Protein AF-A0A7S0Q8E8-F1 (afdb_monomer)

Structure (mmCIF, N/CA/C/O backbone):
data_AF-A0A7S0Q8E8-F1
#
_entry.id   AF-A0A7S0Q8E8-F1
#
loop_
_atom_site.group_PDB
_atom_site.id
_atom_site.type_symbol
_atom_si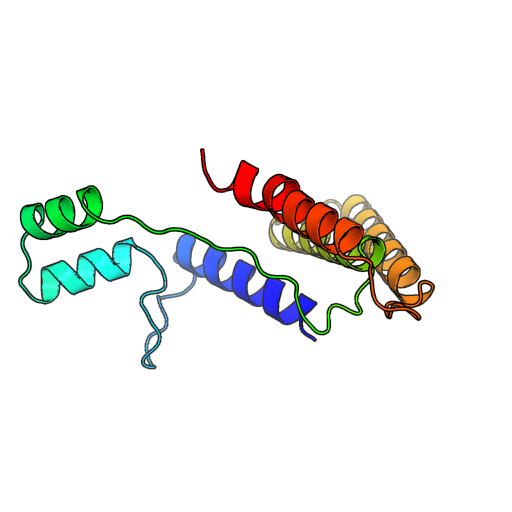te.label_atom_id
_atom_site.label_alt_id
_atom_site.label_comp_id
_atom_site.label_asym_id
_atom_site.label_entity_id
_atom_site.label_seq_id
_atom_site.pdbx_PDB_ins_code
_atom_site.Cartn_x
_atom_site.Cartn_y
_atom_site.Cartn_z
_atom_site.occupancy
_atom_site.B_iso_or_equiv
_atom_site.auth_seq_id
_atom_site.auth_comp_id
_atom_site.auth_asym_id
_atom_site.auth_atom_id
_atom_site.pdbx_PDB_model_num
ATOM 1 N N . ALA A 1 1 ? -5.735 0.662 -16.816 1.00 62.41 1 ALA A N 1
ATOM 2 C CA . ALA A 1 1 ? -6.969 0.635 -16.004 1.00 62.41 1 ALA A CA 1
ATOM 3 C C . ALA A 1 1 ? -6.652 0.505 -14.510 1.00 62.41 1 ALA A C 1
ATOM 5 O O . ALA A 1 1 ? -6.788 1.498 -13.810 1.00 62.41 1 ALA A O 1
ATOM 6 N N . ASN A 1 2 ? -6.113 -0.626 -14.038 1.00 78.94 2 ASN A N 1
ATOM 7 C CA . ASN A 1 2 ? -5.939 -0.909 -12.597 1.00 78.94 2 ASN A CA 1
ATOM 8 C C . ASN A 1 2 ? -5.115 0.134 -11.814 1.00 78.94 2 ASN A C 1
ATOM 10 O O . ASN A 1 2 ? -5.457 0.470 -10.686 1.00 78.94 2 ASN A O 1
ATOM 14 N N . LEU A 1 3 ? -4.048 0.681 -12.411 1.00 80.56 3 LEU A N 1
ATOM 15 C CA . LEU A 1 3 ? -3.215 1.712 -11.773 1.00 80.56 3 LEU A CA 1
ATOM 16 C C . LEU A 1 3 ? -4.007 2.987 -11.441 1.00 80.56 3 LEU A C 1
ATOM 18 O O . LEU A 1 3 ? -3.871 3.548 -10.358 1.00 80.56 3 LEU A O 1
ATOM 22 N N . VAL A 1 4 ? -4.854 3.420 -12.378 1.00 82.56 4 VAL A N 1
ATOM 23 C CA . VAL A 1 4 ? -5.683 4.622 -12.231 1.00 82.56 4 VAL A CA 1
ATOM 24 C C . VAL A 1 4 ? -6.751 4.392 -11.173 1.00 82.56 4 VAL A C 1
ATOM 26 O O . VAL A 1 4 ? -6.950 5.245 -10.318 1.00 82.56 4 VAL A O 1
ATOM 29 N N . GLU A 1 5 ? -7.396 3.226 -11.183 1.00 83.88 5 GLU A N 1
ATOM 30 C CA . GLU A 1 5 ? -8.391 2.866 -10.173 1.00 83.88 5 GLU A CA 1
ATOM 31 C C . GLU A 1 5 ? -7.788 2.837 -8.763 1.00 83.88 5 GLU A C 1
ATOM 33 O O . GLU A 1 5 ? -8.361 3.414 -7.837 1.00 83.88 5 GLU A O 1
ATOM 38 N N . ARG A 1 6 ? -6.601 2.231 -8.599 1.00 81.38 6 ARG A N 1
ATOM 39 C CA . ARG A 1 6 ? -5.881 2.212 -7.318 1.00 81.38 6 ARG A CA 1
ATOM 40 C C . ARG A 1 6 ? -5.614 3.628 -6.811 1.00 81.38 6 ARG A C 1
ATOM 42 O O . ARG A 1 6 ? -5.975 3.939 -5.678 1.00 81.38 6 ARG A O 1
ATOM 49 N N . ASN A 1 7 ? -5.048 4.493 -7.651 1.00 83.38 7 ASN A N 1
ATOM 50 C CA . ASN A 1 7 ? -4.760 5.877 -7.266 1.00 83.38 7 ASN A CA 1
ATOM 51 C C . ASN A 1 7 ? -6.041 6.668 -6.994 1.00 83.38 7 ASN A C 1
ATOM 53 O O . ASN A 1 7 ? -6.107 7.432 -6.035 1.00 83.38 7 ASN A O 1
ATOM 57 N N . HIS A 1 8 ? -7.100 6.428 -7.767 1.00 82.38 8 HIS A N 1
ATOM 58 C CA . HIS A 1 8 ? -8.397 7.044 -7.525 1.00 82.38 8 HIS A CA 1
ATOM 59 C C . HIS A 1 8 ? -9.000 6.610 -6.179 1.00 82.38 8 HIS A C 1
ATOM 61 O O . HIS A 1 8 ? -9.569 7.441 -5.473 1.00 82.38 8 HIS A O 1
ATOM 67 N N . ARG A 1 9 ? -8.843 5.342 -5.765 1.00 81.38 9 ARG A N 1
ATOM 68 C CA . ARG A 1 9 ? -9.254 4.883 -4.424 1.00 81.38 9 ARG A CA 1
ATOM 69 C C . ARG A 1 9 ? -8.492 5.610 -3.317 1.00 81.38 9 ARG A C 1
ATOM 71 O O . ARG A 1 9 ? -9.131 6.068 -2.373 1.00 81.38 9 ARG A O 1
ATOM 78 N N . VAL A 1 10 ? -7.173 5.762 -3.449 1.00 81.00 10 VAL A N 1
ATOM 79 C CA . VAL A 1 10 ? -6.348 6.512 -2.481 1.00 81.00 10 VAL A CA 1
ATOM 80 C C . VAL A 1 10 ? -6.785 7.976 -2.415 1.00 81.00 10 VAL A C 1
ATOM 82 O O . VAL A 1 10 ? -6.992 8.514 -1.328 1.00 81.00 10 VAL A O 1
ATOM 85 N N . ARG A 1 11 ? -7.010 8.609 -3.569 1.00 80.88 11 ARG A N 1
ATOM 86 C CA . ARG A 1 11 ? -7.511 9.983 -3.647 1.00 80.88 11 ARG A CA 1
ATOM 87 C C . ARG A 1 11 ? -8.865 10.143 -2.952 1.00 80.88 11 ARG A C 1
ATOM 89 O O . ARG A 1 11 ? -9.000 11.031 -2.117 1.00 80.88 11 ARG A O 1
ATOM 96 N N . ARG A 1 12 ? -9.838 9.261 -3.221 1.00 80.75 12 ARG A N 1
ATOM 97 C CA . ARG A 1 12 ? -11.151 9.291 -2.546 1.00 80.75 12 ARG A CA 1
ATOM 98 C C . ARG A 1 12 ? -11.031 9.135 -1.033 1.00 80.75 12 ARG A C 1
ATOM 100 O O . ARG A 1 12 ? -11.740 9.810 -0.295 1.00 80.75 12 ARG A O 1
ATOM 107 N N . TRP A 1 13 ? -10.131 8.268 -0.571 1.00 78.56 13 TRP A N 1
ATOM 108 C CA . TRP A 1 13 ? -9.866 8.102 0.857 1.00 78.56 13 TRP A CA 1
ATOM 109 C C . TRP A 1 13 ? -9.301 9.385 1.494 1.00 78.56 13 TRP A C 1
ATOM 111 O O . TRP A 1 13 ? -9.718 9.760 2.589 1.00 78.56 13 TRP A O 1
ATOM 121 N N . ARG A 1 14 ? -8.418 10.115 0.795 1.00 77.69 14 ARG A N 1
ATOM 122 C CA . ARG A 1 14 ? -7.902 11.421 1.254 1.00 77.69 14 ARG A CA 1
ATOM 123 C C . ARG A 1 14 ? -8.973 12.514 1.256 1.00 77.69 14 ARG A C 1
ATOM 125 O O . ARG A 1 14 ? -9.047 13.278 2.212 1.00 77.69 14 ARG A O 1
ATOM 132 N N . GLU A 1 15 ? -9.807 12.583 0.219 1.00 78.75 15 GLU A N 1
ATOM 133 C CA . GLU A 1 15 ? -10.956 13.504 0.152 1.00 78.75 15 GLU A CA 1
ATOM 134 C C . GLU A 1 15 ? -11.920 13.267 1.327 1.00 78.75 15 GLU A C 1
ATOM 136 O O . GLU A 1 15 ? -12.347 14.221 1.975 1.00 78.75 15 GLU A O 1
ATOM 141 N N . TYR A 1 16 ? -12.187 11.998 1.667 1.00 75.81 16 TYR A N 1
ATOM 142 C CA . TYR A 1 16 ? -12.964 11.634 2.855 1.00 75.81 16 TYR A CA 1
ATOM 143 C C . TYR A 1 16 ? -12.300 12.115 4.153 1.00 75.81 16 TYR A C 1
ATOM 145 O O . TYR A 1 16 ? -12.930 12.804 4.951 1.00 75.81 16 TYR A O 1
ATOM 153 N N . LYS A 1 17 ? -11.006 11.821 4.346 1.00 74.88 17 LYS A N 1
ATOM 154 C CA . LYS A 1 17 ? -10.237 12.262 5.525 1.00 74.88 17 LYS A CA 1
ATOM 155 C C . LYS A 1 17 ? -10.187 13.787 5.687 1.00 74.88 17 LYS A C 1
ATOM 157 O O . LYS A 1 17 ? -10.093 14.257 6.814 1.00 74.88 17 LYS A O 1
ATOM 162 N N . ARG A 1 18 ? -10.251 14.550 4.590 1.00 76.81 18 ARG A N 1
ATOM 163 C CA . ARG A 1 18 ? -10.308 16.024 4.599 1.00 76.81 18 ARG A CA 1
ATOM 164 C C . ARG A 1 18 ? -11.716 16.588 4.823 1.00 76.81 18 ARG A C 1
ATOM 166 O O . ARG A 1 18 ? -11.862 17.801 4.912 1.00 76.81 18 ARG A O 1
ATOM 173 N N . GLY A 1 19 ? -12.747 15.743 4.892 1.00 73.38 19 GLY A N 1
ATOM 174 C CA . GLY A 1 19 ? -14.142 16.180 4.999 1.00 73.38 19 GLY A CA 1
ATOM 175 C C . GLY A 1 19 ? -14.698 16.811 3.716 1.00 73.38 19 GLY A C 1
ATOM 176 O O . GLY A 1 19 ? -15.822 17.301 3.712 1.00 73.38 19 GLY A O 1
ATOM 177 N N . GLU A 1 20 ? -13.944 16.773 2.613 1.00 71.50 20 GLU A N 1
ATOM 178 C CA . GLU A 1 20 ? -14.344 17.304 1.300 1.00 71.50 20 GLU A CA 1
ATOM 179 C C . GLU A 1 20 ? -15.403 16.422 0.625 1.00 71.50 20 GLU A C 1
ATOM 181 O O . GLU A 1 20 ? -16.059 16.830 -0.335 1.00 71.50 20 GLU A O 1
ATOM 186 N N . ARG A 1 21 ? -15.577 15.194 1.125 1.00 64.56 21 ARG A N 1
ATOM 187 C CA . ARG A 1 21 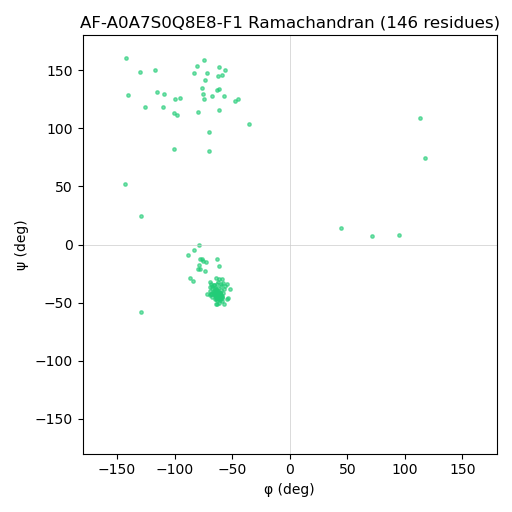? -16.574 14.246 0.648 1.00 64.56 21 ARG A CA 1
ATOM 188 C C . ARG A 1 21 ? -17.194 13.498 1.831 1.00 64.56 21 ARG A C 1
ATOM 190 O O . ARG A 1 21 ? -16.442 12.929 2.621 1.00 64.56 21 ARG A O 1
ATOM 197 N N . PRO A 1 22 ? -18.532 13.437 1.954 1.00 59.38 22 PRO A N 1
ATOM 198 C CA . PRO A 1 22 ? -19.164 12.609 2.975 1.00 59.38 22 PRO A CA 1
ATOM 199 C C . PRO A 1 22 ? -18.834 11.125 2.746 1.00 59.38 22 PRO A C 1
ATOM 201 O O . PRO A 1 22 ? -18.731 10.684 1.593 1.00 59.38 22 PRO A O 1
ATOM 204 N N . ALA A 1 23 ? -18.685 10.352 3.837 1.00 57.69 23 ALA A N 1
ATOM 205 C CA . ALA A 1 23 ? -18.705 8.885 3.780 1.00 57.69 23 ALA A CA 1
ATOM 206 C C . ALA A 1 23 ? -19.923 8.507 2.948 1.00 57.69 23 ALA A C 1
ATOM 208 O O . ALA A 1 23 ? -21.007 8.999 3.250 1.00 57.69 23 ALA A O 1
ATOM 209 N N . ALA A 1 24 ? -19.723 7.749 1.867 1.00 55.31 24 ALA A N 1
ATOM 210 C CA . ALA A 1 24 ? -20.722 7.531 0.825 1.00 55.31 24 ALA A CA 1
ATOM 211 C C . ALA A 1 24 ? -22.151 7.454 1.394 1.00 55.31 24 ALA A C 1
ATOM 213 O O . ALA A 1 24 ? -22.546 6.454 1.991 1.00 55.31 24 ALA A O 1
ATOM 214 N N . ALA A 1 25 ? -22.912 8.537 1.218 1.00 44.16 25 ALA A N 1
ATOM 215 C CA . ALA A 1 25 ? -24.335 8.551 1.483 1.00 44.16 25 ALA A CA 1
ATOM 216 C C . ALA A 1 25 ? -24.981 7.689 0.393 1.00 44.16 25 ALA A C 1
ATOM 218 O O . ALA A 1 25 ? -25.171 8.139 -0.733 1.00 44.16 25 ALA A O 1
ATOM 219 N N . GLY A 1 26 ? -25.235 6.423 0.717 1.00 41.75 26 GLY A N 1
ATOM 220 C CA . GLY A 1 26 ? -25.944 5.485 -0.148 1.00 41.75 26 GLY A CA 1
ATOM 221 C C . GLY A 1 26 ? -25.075 4.343 -0.669 1.00 41.75 26 GLY A C 1
ATOM 222 O O . GLY A 1 26 ? -24.257 4.520 -1.568 1.00 41.75 26 GLY A O 1
ATOM 223 N N . GLY A 1 27 ? -25.336 3.146 -0.139 1.00 36.41 27 GLY A N 1
ATOM 224 C CA . GLY A 1 27 ? -24.964 1.879 -0.767 1.00 36.41 27 GLY A CA 1
ATOM 225 C C . GLY A 1 27 ? -23.983 1.032 0.034 1.00 36.41 27 GLY A C 1
ATOM 226 O O . GLY A 1 27 ? -22.825 0.960 -0.350 1.00 36.41 27 GLY A O 1
ATOM 227 N N . GLY A 1 28 ? -24.462 0.391 1.111 1.00 37.66 28 GLY A N 1
ATOM 228 C CA . GLY A 1 28 ? -24.089 -0.959 1.589 1.00 37.66 28 GLY A CA 1
ATOM 229 C C . GLY A 1 28 ? -22.619 -1.404 1.645 1.00 37.66 28 GLY A C 1
ATOM 230 O O . GLY A 1 28 ? -22.367 -2.601 1.749 1.00 37.66 28 GLY A O 1
ATOM 231 N N . GLY A 1 29 ? -21.650 -0.501 1.532 1.00 46.19 29 GLY A N 1
ATOM 232 C CA . GLY A 1 29 ? -20.231 -0.820 1.592 1.00 46.19 29 GLY A CA 1
ATOM 233 C C . GLY A 1 29 ? -19.749 -0.904 3.042 1.00 46.19 29 GLY A C 1
ATOM 234 O O . GLY A 1 29 ? -20.268 -0.171 3.884 1.00 46.19 29 GLY A O 1
ATOM 235 N N . PRO A 1 30 ? -18.759 -1.762 3.348 1.00 51.94 30 PRO A N 1
ATOM 236 C CA . PRO A 1 30 ? -18.178 -1.840 4.686 1.00 51.94 30 PRO A CA 1
ATOM 237 C C . PRO A 1 30 ? -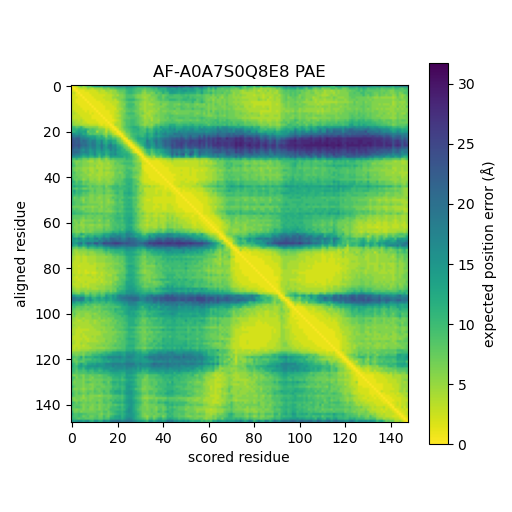17.653 -0.472 5.139 1.00 51.94 30 PRO A C 1
ATOM 239 O O . PRO A 1 30 ? -17.233 0.342 4.307 1.00 51.94 30 PRO A O 1
ATOM 242 N N . SER A 1 31 ? -17.676 -0.233 6.457 1.00 58.69 31 SER A N 1
ATOM 243 C CA . SER A 1 31 ? -17.172 0.996 7.078 1.00 58.69 31 SER A CA 1
ATOM 244 C C . SER A 1 31 ? -15.818 1.376 6.472 1.00 58.69 31 SER A C 1
ATOM 246 O O . SER A 1 31 ? -14.895 0.557 6.454 1.00 58.69 31 SER A O 1
ATOM 248 N N . GLN A 1 32 ? -15.681 2.600 5.959 1.00 67.00 32 GLN A N 1
ATOM 249 C CA . GLN A 1 32 ? -14.452 2.996 5.258 1.00 67.00 32 GLN A CA 1
ATOM 250 C C . GLN A 1 32 ? -13.286 3.257 6.218 1.00 67.00 32 GLN A C 1
ATOM 252 O O . GLN A 1 32 ? -12.135 3.335 5.785 1.00 67.00 32 GLN A O 1
ATOM 257 N N . THR A 1 33 ? -13.571 3.380 7.517 1.00 74.69 33 THR A N 1
ATOM 258 C CA . THR A 1 33 ? -12.574 3.582 8.566 1.00 74.69 33 THR A CA 1
ATOM 259 C C . THR A 1 33 ? -12.919 2.821 9.841 1.00 74.69 33 THR A C 1
ATOM 261 O O . THR A 1 33 ? -14.072 2.470 10.083 1.00 74.69 33 THR A O 1
ATOM 264 N N . LEU A 1 34 ? -11.905 2.613 10.686 1.00 83.31 34 LEU A N 1
ATOM 265 C CA . LEU A 1 34 ? -12.082 2.062 12.032 1.00 83.31 34 LEU A CA 1
ATOM 266 C C . LEU A 1 34 ? -13.005 2.928 12.899 1.00 83.31 34 LEU A C 1
ATOM 268 O O . LEU A 1 34 ? -13.763 2.399 13.699 1.00 83.31 34 LEU A O 1
ATOM 272 N N . GLU A 1 35 ? -12.978 4.248 12.714 1.00 83.88 35 GLU A N 1
ATOM 273 C CA . GLU A 1 35 ? -13.842 5.168 13.454 1.00 83.88 35 GLU A CA 1
ATOM 274 C C . GLU A 1 35 ? -15.321 4.954 13.118 1.00 83.88 35 GLU A C 1
ATOM 276 O O . GLU A 1 35 ? -16.157 4.890 14.018 1.00 83.88 35 GLU A O 1
ATOM 281 N N . ASP A 1 36 ? -15.638 4.773 11.834 1.00 82.62 36 ASP A N 1
ATOM 282 C CA . ASP A 1 36 ? -17.000 4.460 11.398 1.00 82.62 36 ASP A CA 1
ATOM 283 C C . ASP A 1 36 ? -17.459 3.103 11.953 1.00 82.62 36 ASP A C 1
ATOM 285 O O . ASP A 1 36 ? -18.592 2.986 12.417 1.00 82.62 36 ASP A O 1
ATOM 289 N N . CYS A 1 37 ? -16.561 2.110 11.994 1.00 85.94 37 CYS A N 1
ATOM 290 C CA . CYS A 1 37 ? -16.817 0.812 12.624 1.00 85.94 37 CYS A CA 1
ATOM 291 C C . CYS A 1 37 ? -17.128 0.957 14.123 1.00 85.94 37 CYS A C 1
ATOM 293 O O . CYS A 1 37 ? -18.128 0.429 14.605 1.00 85.94 37 CYS A O 1
ATOM 295 N N . PHE A 1 38 ? -16.325 1.721 14.870 1.00 89.19 38 PHE A N 1
ATOM 296 C CA . PHE A 1 38 ? -16.573 1.955 16.295 1.00 89.19 38 PHE A CA 1
ATOM 297 C C . PHE A 1 38 ? -17.881 2.708 16.533 1.00 89.19 38 PHE A C 1
ATOM 299 O O . PHE A 1 38 ? -18.640 2.338 17.427 1.00 89.19 38 PHE A O 1
ATOM 306 N N . ARG A 1 39 ? -18.188 3.718 15.711 1.00 87.81 39 ARG A N 1
ATOM 307 C CA . ARG A 1 39 ? -19.455 4.457 15.786 1.00 87.81 39 ARG A CA 1
ATOM 308 C C . ARG A 1 39 ? -20.649 3.532 15.555 1.00 87.81 39 ARG A C 1
ATOM 310 O O . ARG A 1 39 ? -21.631 3.615 16.287 1.00 87.81 39 ARG A O 1
ATOM 317 N N . GLU A 1 40 ? -20.552 2.634 14.579 1.00 87.81 40 GLU A N 1
ATOM 318 C CA . GLU A 1 40 ? -21.586 1.642 14.293 1.00 87.81 40 GLU A CA 1
ATOM 319 C C . GLU A 1 40 ? -21.752 0.626 15.434 1.00 87.81 40 GLU A C 1
ATOM 321 O O . GLU A 1 40 ? -22.878 0.323 15.825 1.00 87.81 40 GLU A O 1
ATOM 326 N N . LEU A 1 41 ? -20.656 0.134 16.016 1.00 89.75 41 LEU A N 1
ATOM 327 C CA . LEU A 1 41 ? -20.699 -0.786 17.156 1.00 89.75 41 LEU A CA 1
ATOM 328 C C . LEU A 1 41 ? -21.341 -0.139 18.391 1.00 89.75 41 LEU A C 1
ATOM 330 O O . LEU A 1 41 ? -22.204 -0.748 19.023 1.00 89.75 41 LEU A O 1
ATOM 334 N N . LEU A 1 42 ? -20.994 1.112 18.698 1.00 90.94 42 LEU A N 1
ATOM 335 C CA . LEU A 1 42 ? -21.624 1.859 19.790 1.00 90.94 42 LEU A CA 1
ATOM 336 C C . LEU A 1 42 ? -23.117 2.104 19.517 1.00 90.94 42 LEU A C 1
ATOM 338 O O . LEU A 1 42 ? -23.943 1.918 20.407 1.00 90.94 42 LEU A O 1
ATOM 342 N N . ALA A 1 43 ? -23.485 2.452 18.278 1.00 90.94 43 ALA A N 1
ATOM 343 C CA . ALA A 1 43 ? -24.884 2.646 17.882 1.00 90.94 43 ALA A CA 1
ATOM 344 C C . ALA A 1 43 ? -25.718 1.355 17.972 1.00 90.94 43 ALA A C 1
ATOM 346 O O . ALA A 1 43 ? -26.918 1.410 18.230 1.00 90.94 43 ALA A O 1
ATOM 347 N N . ARG A 1 44 ? -25.086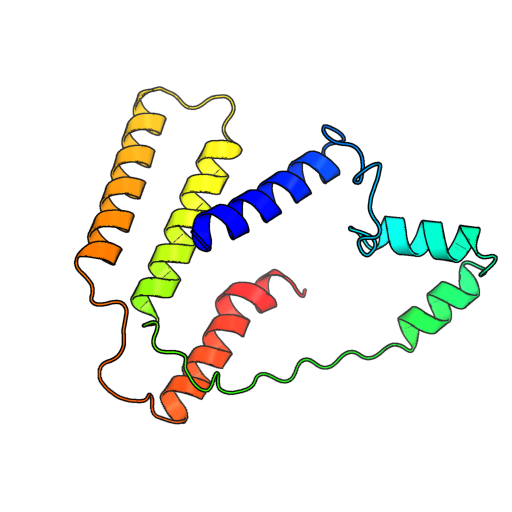 0.188 17.799 1.00 91.94 44 ARG A N 1
ATOM 348 C CA . ARG A 1 44 ? -25.703 -1.135 17.987 1.00 91.94 44 ARG A CA 1
ATOM 349 C C . ARG A 1 44 ? -25.817 -1.557 19.461 1.00 91.94 44 ARG A C 1
ATOM 351 O O . ARG A 1 44 ? -26.345 -2.632 19.728 1.00 91.94 44 ARG A O 1
ATOM 358 N N . GLY A 1 45 ? -25.360 -0.730 20.406 1.00 92.31 45 GLY A N 1
ATOM 359 C CA . GLY A 1 45 ? -25.522 -0.946 21.847 1.00 92.31 45 GLY A CA 1
ATOM 360 C C . GLY A 1 45 ? -24.350 -1.641 22.547 1.00 92.31 45 GLY A C 1
ATOM 361 O O . GLY A 1 45 ? -24.475 -1.979 23.722 1.00 92.31 45 GLY A O 1
ATOM 362 N N . PHE A 1 46 ? -23.215 -1.850 21.871 1.00 93.50 46 PHE A N 1
ATOM 363 C CA . PHE A 1 46 ? -22.003 -2.347 22.530 1.00 93.50 46 PHE A CA 1
ATOM 364 C C . PHE A 1 46 ? -21.365 -1.251 23.388 1.00 93.50 46 PHE A C 1
ATOM 366 O O . PHE A 1 46 ? -21.310 -0.089 22.982 1.00 93.50 46 PHE A O 1
ATOM 373 N N . THR A 1 47 ? -20.840 -1.608 24.560 1.00 93.88 47 THR A N 1
ATOM 374 C CA . THR A 1 47 ? -20.097 -0.652 25.393 1.00 93.88 47 THR A CA 1
ATOM 375 C C . THR A 1 47 ? -18.662 -0.490 24.891 1.00 93.88 47 THR A C 1
ATOM 377 O O . THR A 1 47 ? -18.073 -1.403 24.304 1.00 93.88 47 THR A O 1
ATOM 380 N N . ALA A 1 48 ? -18.051 0.666 25.163 1.00 92.38 48 ALA A N 1
ATOM 381 C CA . ALA A 1 48 ? -16.656 0.921 24.795 1.00 92.38 48 ALA A CA 1
ATOM 382 C C . ALA A 1 48 ? -15.685 -0.110 25.407 1.00 92.38 48 ALA A C 1
ATOM 384 O O . ALA A 1 48 ? -14.689 -0.484 24.790 1.00 92.38 48 ALA A O 1
ATOM 385 N N . GLU A 1 49 ? -15.993 -0.613 26.602 1.00 93.75 49 GLU A N 1
ATOM 386 C CA . GLU A 1 49 ? -15.196 -1.623 27.303 1.00 93.75 49 GLU A CA 1
ATOM 387 C C . GLU A 1 49 ? -15.251 -2.986 26.610 1.00 93.75 49 GLU A C 1
ATOM 389 O O . GLU A 1 49 ? -14.219 -3.648 26.486 1.00 93.75 49 GLU A O 1
ATOM 394 N N . GLN A 1 50 ? -16.427 -3.381 26.107 1.00 92.31 50 GLN A N 1
ATOM 395 C CA . GLN A 1 50 ? -16.601 -4.611 25.331 1.00 92.31 50 GLN A CA 1
ATOM 396 C C . GLN A 1 50 ? -15.809 -4.550 24.025 1.00 92.31 50 GLN A C 1
ATOM 398 O O . GLN A 1 50 ? -15.067 -5.482 23.715 1.00 92.31 50 GLN A O 1
ATOM 403 N N . VAL A 1 51 ? -15.906 -3.430 23.299 1.00 92.94 51 VAL A N 1
ATOM 404 C CA . VAL A 1 51 ? -15.144 -3.213 22.060 1.00 92.94 51 VAL A CA 1
ATOM 405 C C . VAL A 1 51 ? -13.641 -3.254 22.342 1.00 92.94 51 VAL A C 1
ATOM 407 O O . VAL A 1 51 ? -12.905 -3.953 21.651 1.00 92.94 51 VAL A O 1
ATOM 410 N N . ARG A 1 52 ? -13.175 -2.579 23.401 1.00 93.44 52 ARG A N 1
ATOM 411 C CA . ARG A 1 52 ? -11.760 -2.599 23.799 1.00 93.44 52 ARG A CA 1
ATOM 412 C C . ARG A 1 52 ? -11.276 -4.010 24.132 1.00 93.44 52 ARG A C 1
ATOM 414 O O . ARG A 1 52 ? -10.206 -4.399 23.680 1.00 93.44 52 ARG A O 1
ATOM 421 N N . SER A 1 53 ? -12.043 -4.766 24.915 1.00 94.44 53 SER A N 1
ATOM 422 C CA . SER A 1 53 ? -11.688 -6.139 25.299 1.00 94.44 53 SER A CA 1
ATOM 423 C C . SER A 1 53 ? -11.553 -7.058 24.078 1.00 94.44 53 SER A C 1
ATOM 425 O O . SER A 1 53 ? -10.593 -7.826 23.966 1.00 94.44 53 SER A O 1
ATOM 427 N N . ALA A 1 54 ? -12.467 -6.923 23.112 1.00 92.56 54 ALA A N 1
ATOM 428 C CA . ALA A 1 54 ? -12.408 -7.660 21.854 1.00 92.56 54 ALA A CA 1
ATOM 429 C C . ALA A 1 54 ? -11.169 -7.287 21.024 1.00 92.56 54 ALA A C 1
ATOM 431 O O . ALA A 1 54 ? -10.476 -8.172 20.538 1.00 92.56 54 ALA A O 1
ATOM 432 N N . LEU A 1 55 ? -10.838 -5.995 20.917 1.00 92.06 55 LEU A N 1
ATOM 433 C CA . LEU A 1 55 ? -9.651 -5.539 20.182 1.00 92.06 55 LEU A CA 1
ATOM 434 C C . LEU A 1 55 ? -8.344 -6.040 20.804 1.00 92.06 55 LEU A C 1
ATOM 436 O O . LEU A 1 55 ? -7.430 -6.414 20.081 1.00 92.06 55 LEU A O 1
ATOM 440 N N . VAL A 1 56 ? -8.254 -6.065 22.137 1.00 94.44 56 VAL A N 1
ATOM 441 C CA . VAL A 1 56 ? -7.050 -6.531 22.849 1.00 94.44 56 VAL A CA 1
ATOM 442 C C . VAL A 1 56 ? -6.844 -8.039 22.694 1.00 94.44 56 VAL A C 1
ATOM 444 O O . VAL A 1 56 ? -5.709 -8.502 22.667 1.00 94.44 56 VAL A O 1
ATOM 447 N N . SER A 1 57 ? -7.926 -8.811 22.593 1.00 94.38 57 SER A N 1
ATOM 448 C CA . SER A 1 57 ? -7.863 -10.267 22.401 1.00 94.38 57 SER A CA 1
ATOM 449 C C . SER A 1 57 ? -7.793 -10.691 20.930 1.00 94.38 57 SER A C 1
ATOM 451 O O . SER A 1 57 ? -7.560 -11.865 20.639 1.00 94.38 57 SER A O 1
ATOM 453 N N . GLN A 1 58 ? -7.980 -9.759 19.993 1.00 93.25 58 GLN A N 1
ATOM 454 C CA . GLN A 1 58 ? -7.942 -10.040 18.567 1.00 93.25 58 GLN A CA 1
ATOM 455 C C . GLN A 1 58 ? -6.502 -10.255 18.095 1.00 93.25 58 GLN A C 1
ATOM 457 O O . GLN A 1 58 ? -5.653 -9.377 18.213 1.00 93.25 58 GLN A O 1
ATOM 462 N N . ASN A 1 59 ? -6.257 -11.400 17.459 1.00 93.06 59 ASN A N 1
ATOM 463 C CA . ASN A 1 59 ? -5.025 -11.665 16.727 1.00 93.06 59 ASN A CA 1
ATOM 464 C C . ASN A 1 59 ? -5.342 -11.839 15.238 1.00 93.06 59 ASN A C 1
ATOM 466 O O . ASN A 1 59 ? -6.259 -12.579 14.883 1.00 93.06 59 ASN A O 1
ATOM 470 N N . THR A 1 60 ? -4.602 -11.152 14.368 1.00 89.12 60 THR A N 1
ATOM 471 C CA . THR A 1 60 ? -4.749 -11.268 12.909 1.00 89.12 60 THR A CA 1
ATOM 472 C C . THR A 1 60 ? -3.398 -11.605 12.307 1.00 89.12 60 THR A C 1
ATOM 474 O O . THR A 1 60 ? -2.463 -10.818 12.407 1.00 89.12 60 THR A O 1
ATOM 477 N N . GLU A 1 61 ? -3.305 -12.764 11.662 1.00 90.44 61 GLU A N 1
ATOM 478 C CA . GLU A 1 61 ? -2.083 -13.232 11.015 1.00 90.44 61 GLU A CA 1
ATOM 479 C C . GLU A 1 61 ? -2.245 -13.183 9.492 1.00 90.44 61 GLU A C 1
ATOM 481 O O . GLU A 1 61 ? -3.236 -13.662 8.938 1.00 90.44 61 GLU A O 1
ATOM 486 N N . LEU A 1 62 ? -1.278 -12.568 8.808 1.00 86.75 62 LEU A N 1
ATOM 487 C CA . LEU A 1 62 ? -1.263 -12.455 7.351 1.00 86.75 62 LEU A CA 1
ATOM 488 C C . LEU A 1 62 ? -0.319 -13.504 6.767 1.00 86.75 62 LEU A C 1
ATOM 490 O O . LEU A 1 62 ? 0.896 -13.412 6.926 1.00 86.75 62 LEU A O 1
ATOM 494 N N . ILE A 1 63 ? -0.877 -14.474 6.042 1.00 86.38 63 ILE A N 1
ATOM 495 C CA . ILE A 1 63 ? -0.096 -15.518 5.374 1.00 86.38 63 ILE A CA 1
ATOM 496 C C . ILE A 1 63 ? 0.094 -15.135 3.908 1.00 86.38 63 ILE A C 1
ATOM 498 O O . ILE A 1 63 ? -0.849 -15.131 3.112 1.00 86.38 63 ILE A O 1
ATOM 502 N N . PHE A 1 64 ? 1.335 -14.823 3.545 1.00 82.19 64 PHE A N 1
ATOM 503 C CA . PHE A 1 64 ? 1.706 -14.570 2.159 1.00 82.19 64 PHE A CA 1
ATOM 504 C C . PHE A 1 64 ? 1.782 -15.883 1.389 1.00 82.19 64 PHE A C 1
ATOM 506 O O . PHE A 1 64 ? 2.447 -16.830 1.802 1.00 82.19 64 PHE A O 1
ATOM 513 N N . THR A 1 65 ? 1.109 -15.926 0.244 1.00 82.75 65 THR A N 1
ATOM 514 C CA . THR A 1 65 ? 1.123 -17.083 -0.649 1.00 82.75 65 THR A CA 1
ATOM 515 C C . THR A 1 65 ? 1.746 -16.704 -1.980 1.00 82.75 65 THR A C 1
ATOM 517 O O . THR A 1 65 ? 1.670 -15.555 -2.426 1.00 82.75 65 THR A O 1
ATOM 520 N N . ALA A 1 66 ? 2.375 -17.684 -2.622 1.00 76.12 66 ALA A N 1
ATOM 521 C CA . ALA A 1 66 ? 2.799 -17.547 -4.002 1.00 76.12 66 ALA A CA 1
ATOM 522 C C . ALA A 1 66 ? 1.586 -17.206 -4.870 1.00 76.12 66 ALA A C 1
ATOM 524 O O . ALA A 1 66 ? 0.566 -17.899 -4.838 1.00 76.12 66 ALA A O 1
ATOM 525 N N . HIS A 1 67 ? 1.687 -16.141 -5.659 1.00 70.69 67 HIS A N 1
ATOM 526 C CA . HIS A 1 67 ? 0.609 -15.783 -6.561 1.00 70.69 67 HIS A CA 1
ATOM 527 C C . HIS A 1 67 ? 0.702 -16.676 -7.812 1.00 70.69 67 HIS A C 1
ATOM 529 O O . HIS A 1 67 ? 1.640 -16.522 -8.601 1.00 70.69 67 HIS A O 1
ATOM 535 N N . PRO A 1 68 ? -0.276 -17.571 -8.055 1.00 54.16 68 PRO A N 1
ATOM 536 C CA . PRO A 1 68 ? -0.143 -18.686 -9.003 1.00 54.16 68 PRO A CA 1
ATOM 537 C C . PRO A 1 68 ? 0.099 -18.247 -10.456 1.00 54.16 68 PRO A C 1
ATOM 539 O O . PRO A 1 68 ? 0.575 -19.025 -11.280 1.00 54.16 68 PRO A O 1
ATOM 542 N N . THR A 1 69 ? -0.213 -16.990 -10.773 1.00 58.66 69 THR A N 1
ATOM 543 C CA . THR A 1 69 ? -0.116 -16.391 -12.110 1.00 58.66 69 THR A CA 1
ATOM 544 C C . THR A 1 69 ? 0.637 -15.062 -12.132 1.00 58.66 69 THR A C 1
ATOM 546 O O . THR A 1 69 ? 0.382 -14.254 -13.024 1.00 58.66 69 THR A O 1
ATOM 549 N N . GLN A 1 70 ? 1.538 -14.771 -11.179 1.00 61.41 70 GLN A N 1
ATOM 550 C CA . GLN A 1 70 ? 2.230 -13.471 -11.169 1.00 61.41 70 GLN A CA 1
ATOM 551 C C . GLN A 1 70 ? 3.229 -13.332 -12.327 1.00 61.41 70 GLN A C 1
ATOM 553 O O . GLN A 1 70 ? 4.442 -13.489 -12.210 1.00 61.41 70 GLN A O 1
ATOM 558 N N . ALA A 1 71 ? 2.682 -13.011 -13.494 1.00 60.72 71 ALA A N 1
ATOM 559 C CA . ALA A 1 71 ? 3.418 -12.841 -14.725 1.00 60.72 71 ALA A CA 1
ATOM 560 C C . ALA A 1 71 ? 4.118 -11.477 -14.770 1.00 60.72 71 ALA A C 1
ATOM 562 O O . ALA A 1 71 ? 5.045 -11.300 -15.554 1.00 60.72 71 ALA A O 1
ATOM 563 N N . ALA A 1 72 ? 3.702 -10.525 -13.926 1.00 68.94 72 ALA A N 1
ATOM 564 C CA . ALA A 1 72 ? 4.299 -9.201 -13.849 1.00 68.94 72 ALA A CA 1
ATOM 565 C C . ALA A 1 72 ? 5.731 -9.268 -13.293 1.00 68.94 72 ALA A C 1
ATOM 567 O O . ALA A 1 72 ? 6.001 -9.842 -12.235 1.00 68.94 72 ALA A O 1
ATOM 568 N N . ARG A 1 73 ? 6.681 -8.674 -14.015 1.00 76.69 73 ARG A N 1
ATOM 569 C CA . ARG A 1 73 ? 8.066 -8.522 -13.545 1.00 76.69 73 ARG A CA 1
ATOM 570 C C . ARG A 1 73 ? 8.165 -7.481 -12.427 1.00 76.69 73 ARG A C 1
ATOM 572 O O . ARG A 1 73 ? 7.476 -6.465 -12.471 1.00 76.69 73 ARG A O 1
ATOM 579 N N . ARG A 1 74 ? 9.103 -7.679 -11.489 1.00 76.81 74 ARG A N 1
ATOM 580 C CA . ARG A 1 74 ? 9.383 -6.726 -10.394 1.00 76.81 74 ARG A CA 1
ATOM 581 C C . ARG A 1 74 ? 9.651 -5.315 -10.919 1.00 76.81 74 ARG A C 1
ATOM 583 O O . ARG A 1 74 ? 9.040 -4.376 -10.438 1.00 76.81 74 ARG A O 1
ATOM 590 N N . SER A 1 75 ? 10.477 -5.175 -11.956 1.00 80.75 75 SER A N 1
ATOM 591 C CA . SER A 1 75 ? 10.796 -3.869 -12.552 1.00 80.75 75 SER A CA 1
ATOM 592 C C . SER A 1 75 ? 9.558 -3.097 -13.023 1.00 80.75 75 SER A C 1
ATOM 594 O O . SER A 1 75 ? 9.503 -1.878 -12.886 1.00 80.75 75 SER A O 1
ATOM 596 N N . VAL A 1 76 ? 8.543 -3.800 -13.533 1.00 83.81 76 VAL A N 1
ATOM 597 C CA . VAL A 1 76 ? 7.274 -3.195 -13.960 1.00 83.81 76 VAL A CA 1
ATOM 598 C C . VAL A 1 76 ? 6.459 -2.750 -12.748 1.00 83.81 76 VAL A C 1
ATOM 600 O O . VAL A 1 76 ? 5.921 -1.647 -12.761 1.00 83.81 76 VAL A O 1
ATOM 603 N N . LEU A 1 77 ? 6.402 -3.565 -11.690 1.00 81.12 77 LEU A N 1
ATOM 604 C CA . LEU A 1 77 ? 5.710 -3.220 -10.444 1.00 81.12 77 LEU A CA 1
ATOM 605 C C . LEU A 1 77 ? 6.357 -2.013 -9.751 1.00 81.12 77 LEU A C 1
ATOM 607 O O . LEU A 1 77 ? 5.649 -1.079 -9.381 1.00 81.12 77 LEU A O 1
ATOM 611 N N . THR A 1 78 ? 7.689 -1.974 -9.673 1.00 83.12 78 THR A N 1
ATOM 612 C CA . THR A 1 78 ? 8.442 -0.828 -9.142 1.00 83.12 78 THR A CA 1
ATOM 613 C C . THR A 1 78 ? 8.146 0.443 -9.941 1.00 83.12 78 THR A C 1
ATOM 615 O O . THR A 1 78 ? 7.836 1.480 -9.359 1.00 83.12 78 THR A O 1
ATOM 618 N N . LYS A 1 79 ? 8.135 0.368 -11.280 1.00 88.19 79 LYS A N 1
ATOM 619 C CA . LYS A 1 79 ? 7.777 1.521 -12.122 1.00 88.19 79 LYS A CA 1
ATOM 620 C C . LYS A 1 79 ? 6.317 1.950 -11.956 1.00 88.19 79 LYS A C 1
ATOM 622 O O . LYS A 1 79 ? 6.023 3.140 -11.985 1.00 88.19 79 LYS A O 1
ATOM 627 N N . GLN A 1 80 ? 5.388 1.020 -11.738 1.00 87.31 80 GLN A N 1
ATOM 628 C CA . GLN A 1 80 ? 3.994 1.358 -11.423 1.00 87.31 80 GLN A CA 1
ATOM 629 C C . GLN A 1 80 ? 3.847 2.032 -10.050 1.00 87.31 80 GLN A C 1
ATOM 631 O O . GLN A 1 80 ? 3.004 2.921 -9.894 1.00 87.31 80 GLN A O 1
ATOM 636 N N . ALA A 1 81 ? 4.646 1.633 -9.056 1.00 84.69 81 ALA A N 1
ATOM 637 C CA . ALA A 1 81 ? 4.711 2.311 -7.763 1.00 84.69 81 ALA A CA 1
ATOM 638 C C . ALA A 1 81 ? 5.242 3.747 -7.919 1.00 84.69 81 ALA A C 1
ATOM 640 O O . ALA A 1 81 ? 4.607 4.681 -7.435 1.00 84.69 81 ALA A O 1
ATOM 641 N N . GLU A 1 82 ? 6.306 3.942 -8.702 1.00 88.50 82 GLU A N 1
ATOM 642 C CA . GLU A 1 82 ? 6.867 5.263 -9.023 1.00 88.50 82 GLU A CA 1
ATOM 643 C C . GLU A 1 82 ? 5.841 6.178 -9.713 1.00 88.50 82 GLU A C 1
ATOM 645 O O . GLU A 1 82 ? 5.628 7.310 -9.281 1.00 88.50 82 GLU A O 1
ATOM 650 N N . VAL A 1 83 ? 5.109 5.671 -10.714 1.00 90.38 83 VAL A N 1
ATOM 651 C CA . VAL A 1 83 ? 4.014 6.427 -11.354 1.00 90.38 83 VAL A CA 1
ATOM 652 C C . VAL A 1 83 ? 2.928 6.806 -10.342 1.00 90.38 83 VAL A C 1
ATOM 654 O O . VAL A 1 83 ? 2.360 7.891 -10.433 1.00 90.38 83 VAL A O 1
ATOM 657 N N . SER A 1 84 ? 2.637 5.943 -9.365 1.00 87.69 84 SER A N 1
ATOM 658 C CA . SER A 1 84 ? 1.641 6.249 -8.328 1.00 87.69 84 SER A CA 1
ATOM 659 C C . SER A 1 84 ? 2.111 7.369 -7.412 1.00 87.69 84 SER A C 1
ATOM 661 O O . SER A 1 84 ? 1.364 8.317 -7.199 1.00 87.69 84 SER A O 1
ATOM 663 N N . ALA A 1 85 ? 3.366 7.321 -6.965 1.00 86.44 85 ALA A N 1
ATOM 664 C CA . ALA A 1 85 ? 3.961 8.384 -6.165 1.00 86.44 85 ALA A CA 1
ATOM 665 C C . ALA A 1 85 ? 3.976 9.728 -6.916 1.00 86.44 85 ALA A C 1
ATOM 667 O O . ALA A 1 85 ? 3.601 10.754 -6.351 1.00 86.44 85 ALA A O 1
ATOM 668 N N . LEU A 1 86 ? 4.334 9.729 -8.206 1.00 87.44 86 LEU A N 1
ATOM 669 C CA . LEU A 1 86 ? 4.315 10.936 -9.043 1.00 87.44 86 LEU A CA 1
ATOM 670 C C . LEU A 1 86 ? 2.902 11.519 -9.193 1.00 87.44 86 LEU A C 1
ATOM 672 O O . LEU A 1 86 ? 2.725 12.735 -9.103 1.00 87.44 86 LEU A O 1
ATOM 676 N N . LEU A 1 87 ? 1.890 10.667 -9.390 1.00 85.94 87 LEU A N 1
ATOM 677 C CA . LEU A 1 87 ? 0.489 11.092 -9.466 1.00 85.94 87 LEU A CA 1
ATOM 678 C C . LEU A 1 87 ? -0.010 11.648 -8.128 1.00 85.94 87 LEU A C 1
ATOM 680 O O . LEU A 1 87 ? -0.656 12.692 -8.102 1.00 85.94 87 LEU A O 1
ATOM 684 N N . GLU A 1 88 ? 0.344 11.019 -7.009 1.00 82.56 88 GLU A N 1
ATOM 685 C CA . GLU A 1 88 ? -0.005 11.521 -5.679 1.00 82.56 88 GLU A CA 1
ATOM 686 C C . GLU A 1 88 ? 0.637 12.878 -5.375 1.00 82.56 88 GLU A C 1
ATOM 688 O O . GLU A 1 88 ? -0.012 13.759 -4.804 1.00 82.56 88 GLU A O 1
ATOM 693 N N . GLN A 1 89 ? 1.896 13.071 -5.773 1.00 82.00 89 GLN A N 1
ATOM 694 C CA . GLN A 1 89 ? 2.580 14.357 -5.650 1.00 82.00 89 GLN A CA 1
ATOM 695 C C . GLN A 1 89 ? 1.941 15.423 -6.535 1.00 82.00 89 GLN A C 1
ATOM 697 O O . GLN A 1 89 ? 1.917 16.592 -6.150 1.00 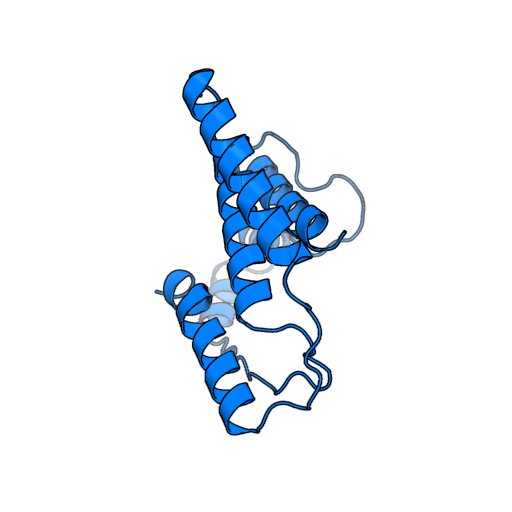82.00 89 GLN A O 1
ATOM 702 N N . HIS A 1 90 ? 1.444 15.042 -7.714 1.00 80.25 90 HIS A N 1
ATOM 703 C CA . HIS A 1 90 ? 0.707 15.941 -8.595 1.00 80.25 90 HIS A CA 1
ATOM 704 C C . HIS A 1 90 ? -0.603 16.394 -7.934 1.00 80.25 90 HIS A C 1
ATOM 706 O O . HIS A 1 90 ? -0.815 17.597 -7.784 1.00 80.25 90 HIS A O 1
ATOM 712 N N . ASP A 1 91 ? -1.408 15.450 -7.440 1.00 77.38 91 ASP A N 1
ATOM 713 C CA . ASP A 1 91 ? -2.700 15.719 -6.792 1.00 77.38 91 ASP A CA 1
ATOM 714 C C . ASP A 1 91 ? -2.565 16.539 -5.496 1.00 77.38 91 ASP A C 1
ATOM 716 O O . ASP A 1 91 ? -3.415 17.374 -5.192 1.00 77.38 91 ASP A O 1
ATOM 720 N N . SER A 1 92 ? -1.486 16.339 -4.733 1.00 73.12 92 SER A N 1
ATOM 721 C CA . SER A 1 92 ? -1.254 17.045 -3.459 1.00 73.12 92 SER A CA 1
ATOM 722 C C . SER A 1 92 ? -0.751 18.482 -3.638 1.00 73.12 92 SER A C 1
ATOM 724 O O . SER A 1 92 ? -0.695 19.254 -2.684 1.00 73.12 92 SER A O 1
ATOM 726 N N . SER A 1 93 ? -0.345 18.857 -4.850 1.00 67.62 93 SER A N 1
ATOM 727 C CA . SER A 1 93 ? 0.406 20.086 -5.082 1.00 67.62 93 SER A CA 1
ATOM 728 C C . SER A 1 93 ? -0.469 21.224 -5.616 1.00 67.62 93 SER A C 1
ATOM 730 O O . SER A 1 93 ? -0.500 21.521 -6.808 1.00 67.62 93 SER A O 1
ATOM 732 N N . MET A 1 94 ? -1.162 21.917 -4.706 1.00 60.03 94 MET A N 1
ATOM 733 C CA . MET A 1 94 ? -1.983 23.093 -5.046 1.00 60.03 94 MET A CA 1
ATOM 734 C C . MET A 1 94 ? -1.173 24.276 -5.621 1.00 60.03 94 MET A C 1
ATOM 736 O O . MET A 1 94 ? -1.770 25.192 -6.180 1.00 60.03 94 MET A O 1
ATOM 740 N N . GLN A 1 95 ? 0.166 24.275 -5.533 1.00 65.38 95 GLN A N 1
ATOM 741 C CA . GLN A 1 95 ? 1.020 25.407 -5.932 1.00 65.38 95 GLN A CA 1
ATOM 742 C C . GLN A 1 95 ? 2.351 24.986 -6.585 1.00 65.38 95 GLN A C 1
ATOM 744 O O . GLN A 1 95 ? 3.423 25.415 -6.168 1.00 65.38 95 GLN A O 1
ATOM 749 N N . LEU A 1 96 ? 2.326 24.137 -7.616 1.00 70.62 96 LEU A N 1
ATOM 750 C CA . LEU A 1 96 ? 3.544 23.932 -8.413 1.00 70.62 96 LEU A CA 1
ATOM 751 C C . LEU A 1 96 ? 3.801 25.088 -9.364 1.00 70.62 96 LEU A C 1
ATOM 753 O O . LEU A 1 96 ? 2.921 25.467 -10.144 1.00 70.62 96 LEU A O 1
ATOM 757 N N . MET A 1 97 ? 5.056 25.524 -9.393 1.00 80.69 97 MET A N 1
ATOM 758 C CA . MET A 1 97 ? 5.570 26.377 -10.455 1.00 80.69 97 MET A CA 1
ATOM 759 C C . MET A 1 97 ? 5.424 25.660 -11.811 1.00 80.69 97 MET A C 1
ATOM 761 O O . MET A 1 97 ? 5.608 24.438 -11.877 1.00 80.69 97 MET A O 1
ATOM 765 N N . PRO A 1 98 ? 5.156 26.377 -12.919 1.00 81.69 98 PRO A N 1
ATOM 766 C CA . PRO A 1 98 ? 5.010 25.767 -14.245 1.00 81.69 98 PRO A CA 1
ATOM 767 C C . PRO A 1 98 ? 6.179 24.849 -14.637 1.00 81.69 98 PRO A C 1
ATOM 769 O O . PRO A 1 98 ? 5.969 23.763 -15.170 1.00 81.69 98 PRO A O 1
ATOM 772 N N . MET A 1 99 ? 7.409 25.232 -14.286 1.00 83.88 99 MET A N 1
ATOM 773 C CA . MET A 1 99 ? 8.609 24.428 -14.534 1.00 83.88 99 MET A CA 1
ATOM 774 C C . MET A 1 99 ? 8.588 23.085 -13.783 1.00 83.88 99 MET A C 1
ATOM 776 O O . MET A 1 99 ? 8.910 22.052 -14.360 1.00 83.88 99 MET A O 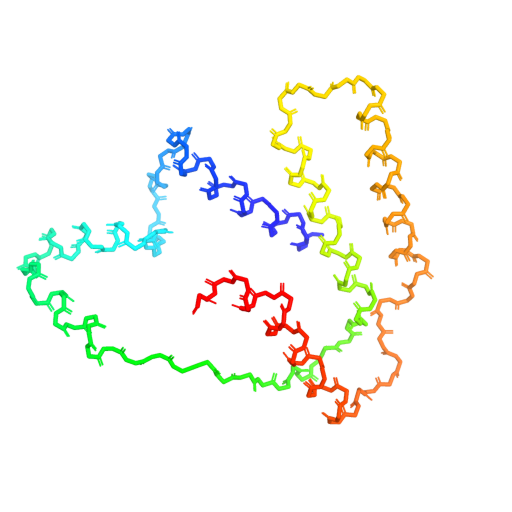1
ATOM 780 N N . GLN A 1 100 ? 8.129 23.070 -12.528 1.00 82.38 100 GLN A N 1
ATOM 781 C CA . GLN A 1 100 ? 7.998 21.843 -11.734 1.00 82.38 100 GLN A CA 1
ATOM 782 C C . GLN A 1 100 ? 6.892 20.928 -12.274 1.00 82.38 100 GLN A C 1
ATOM 784 O O . GLN A 1 100 ? 7.020 19.706 -12.214 1.00 82.38 100 GLN A O 1
ATOM 789 N N . LYS A 1 101 ? 5.809 21.501 -12.822 1.00 81.75 101 LYS A N 1
ATOM 790 C CA . LYS A 1 101 ? 4.763 20.721 -13.504 1.00 81.75 101 LYS A CA 1
ATOM 791 C C . LYS A 1 101 ? 5.319 20.023 -14.743 1.00 81.75 101 LYS A C 1
ATOM 793 O O . LYS A 1 101 ? 5.074 18.832 -14.916 1.00 81.75 101 LYS A O 1
ATOM 798 N N . ASN A 1 102 ? 6.085 20.744 -15.560 1.00 85.19 102 ASN A N 1
ATOM 799 C CA . ASN A 1 102 ? 6.690 20.196 -16.774 1.00 85.19 102 ASN A CA 1
ATOM 800 C C . ASN A 1 102 ? 7.698 19.087 -16.463 1.00 85.19 102 ASN A C 1
ATOM 802 O O . ASN A 1 102 ? 7.633 18.027 -17.078 1.00 85.19 102 ASN A O 1
ATOM 806 N N . GLU A 1 103 ? 8.558 19.288 -15.464 1.00 88.25 103 GLU A N 1
ATOM 807 C CA . GLU A 1 103 ? 9.519 18.270 -15.024 1.00 88.25 103 GLU A CA 1
ATOM 808 C C . GLU A 1 103 ? 8.812 16.982 -14.567 1.00 88.25 103 GLU A C 1
ATOM 810 O O . GLU A 1 103 ? 9.161 15.881 -14.983 1.00 88.25 103 GLU A O 1
ATOM 815 N N . ARG A 1 104 ? 7.738 17.103 -13.778 1.00 85.44 104 ARG A N 1
ATOM 816 C CA . ARG A 1 104 ? 6.957 15.938 -13.327 1.00 85.44 104 ARG A CA 1
ATOM 817 C C . ARG A 1 104 ? 6.248 15.223 -14.468 1.00 85.44 104 ARG A C 1
ATOM 819 O O . ARG A 1 104 ? 6.204 13.995 -14.485 1.00 85.44 104 ARG A O 1
ATOM 826 N N . LEU A 1 105 ? 5.691 15.971 -15.420 1.00 87.50 105 LEU A N 1
ATOM 827 C CA . LEU A 1 105 ? 5.091 15.384 -16.618 1.00 87.50 105 LEU A CA 1
ATOM 828 C C . LEU A 1 105 ? 6.136 14.626 -17.437 1.00 87.50 105 LEU A C 1
ATOM 830 O O . LEU A 1 105 ? 5.857 13.514 -17.883 1.00 87.50 105 LEU A O 1
ATOM 834 N N . TYR A 1 106 ? 7.340 15.180 -17.578 1.00 91.50 106 TYR A N 1
ATOM 835 C CA . TYR A 1 106 ? 8.451 14.514 -18.249 1.00 91.50 106 TYR A CA 1
ATOM 836 C C . TYR A 1 106 ? 8.849 13.211 -17.539 1.00 91.50 106 TYR A C 1
ATOM 838 O O . TYR A 1 106 ? 8.937 12.161 -18.177 1.00 91.50 106 TYR A O 1
ATOM 846 N N . GLN A 1 107 ? 8.989 13.233 -16.211 1.00 90.69 107 GLN A N 1
ATOM 847 C CA . GLN A 1 107 ? 9.280 12.037 -15.409 1.00 90.69 107 GLN A CA 1
ATOM 848 C C . GLN A 1 107 ? 8.191 10.966 -15.543 1.00 90.69 107 GLN A C 1
ATOM 850 O O . GLN A 1 107 ? 8.489 9.779 -15.706 1.00 90.69 107 GLN A O 1
ATOM 855 N N . LEU A 1 108 ? 6.920 11.377 -15.539 1.00 90.75 108 LEU A N 1
ATOM 856 C CA . LEU A 1 108 ? 5.787 10.475 -15.716 1.00 90.75 108 LEU A CA 1
ATOM 857 C C . LEU A 1 108 ? 5.784 9.847 -17.117 1.00 90.75 108 LEU A C 1
ATOM 859 O O . LEU A 1 108 ? 5.618 8.633 -17.244 1.00 90.75 108 LEU A O 1
ATOM 863 N N . GLN A 1 109 ? 6.041 10.636 -18.163 1.00 92.56 109 GLN A N 1
ATOM 864 C CA . GLN A 1 109 ? 6.192 10.138 -19.533 1.00 92.56 109 GLN A CA 1
ATOM 865 C C . GLN A 1 109 ? 7.368 9.162 -19.659 1.00 92.56 109 GLN A C 1
ATOM 867 O O . GLN A 1 109 ? 7.213 8.100 -20.263 1.00 92.56 109 GLN A O 1
ATOM 872 N N . ALA A 1 110 ? 8.515 9.469 -19.050 1.00 92.00 110 ALA A N 1
ATOM 873 C CA . ALA A 1 110 ? 9.684 8.594 -19.047 1.00 92.00 110 ALA A CA 1
ATOM 874 C C . ALA A 1 110 ? 9.391 7.251 -18.355 1.00 92.00 110 ALA A C 1
ATOM 876 O O . ALA A 1 110 ? 9.742 6.189 -18.879 1.00 92.00 110 ALA A O 1
ATOM 877 N N . CYS A 1 111 ? 8.687 7.272 -17.219 1.00 90.62 111 CYS A N 1
ATOM 878 C CA . CYS A 1 111 ? 8.261 6.057 -16.523 1.00 90.62 111 CYS A CA 1
ATOM 879 C C . CYS A 1 111 ? 7.292 5.220 -17.362 1.00 90.62 111 CYS A C 1
ATOM 881 O O . CYS A 1 111 ? 7.480 4.009 -17.493 1.00 90.62 111 CYS A O 1
ATOM 883 N N . LEU A 1 112 ? 6.289 5.853 -17.976 1.00 90.81 112 LEU A N 1
ATOM 884 C CA . LEU A 1 112 ? 5.343 5.169 -18.859 1.00 90.81 112 LEU A CA 1
ATOM 885 C C . LEU A 1 112 ? 6.045 4.557 -20.074 1.00 90.81 112 LEU A C 1
ATOM 887 O O . LEU A 1 112 ? 5.772 3.409 -20.423 1.00 90.81 112 LEU A O 1
ATOM 891 N N . LEU A 1 113 ? 6.994 5.275 -20.678 1.00 92.38 113 LEU A N 1
ATOM 892 C CA . LEU A 1 113 ? 7.786 4.768 -21.795 1.00 92.38 113 LEU A CA 1
ATOM 893 C C . LEU A 1 113 ? 8.667 3.582 -21.377 1.00 92.38 113 LEU A C 1
ATOM 895 O O . LEU A 1 113 ? 8.797 2.620 -22.132 1.00 92.38 113 LEU A O 1
ATOM 899 N N . SER A 1 114 ? 9.249 3.620 -20.175 1.00 90.00 114 SER A N 1
ATOM 900 C CA . SER A 1 114 ? 10.031 2.511 -19.617 1.00 90.00 114 SER A CA 1
ATOM 901 C C . SER A 1 114 ? 9.175 1.257 -19.423 1.00 90.00 114 SER A C 1
ATOM 903 O O . SER A 1 114 ? 9.592 0.166 -19.820 1.00 90.00 114 SER A O 1
ATOM 905 N N . ILE A 1 115 ? 7.955 1.412 -18.896 1.00 88.94 115 ILE A N 1
ATOM 906 C CA . ILE A 1 115 ? 6.985 0.316 -18.784 1.00 88.94 115 ILE A CA 1
ATOM 907 C C . ILE A 1 115 ? 6.619 -0.206 -20.177 1.00 88.94 115 ILE A C 1
ATOM 909 O O . ILE A 1 115 ? 6.630 -1.412 -20.382 1.00 88.94 115 ILE A O 1
ATOM 913 N N . TRP A 1 116 ? 6.351 0.679 -21.141 1.00 88.81 116 TRP A N 1
ATOM 914 C CA . TRP A 1 116 ? 5.971 0.300 -22.506 1.00 88.81 116 TRP A CA 1
ATOM 915 C C . TRP A 1 116 ? 7.071 -0.469 -23.249 1.00 88.81 116 TRP A C 1
ATOM 917 O O . TRP A 1 116 ? 6.799 -1.453 -23.931 1.00 88.81 116 TRP A O 1
ATOM 927 N N . ARG A 1 117 ? 8.331 -0.043 -23.108 1.00 89.25 117 ARG A N 1
ATOM 928 C CA . ARG A 1 117 ? 9.491 -0.698 -23.738 1.00 89.25 117 ARG A CA 1
ATOM 929 C C . ARG A 1 117 ? 9.911 -1.990 -23.037 1.00 89.25 117 ARG A C 1
ATOM 931 O O . ARG A 1 117 ? 10.711 -2.746 -23.585 1.00 89.25 117 ARG A O 1
ATOM 938 N N . THR A 1 118 ? 9.389 -2.254 -21.843 1.00 84.81 118 THR A N 1
ATOM 939 C CA . THR A 1 118 ? 9.684 -3.465 -21.081 1.00 84.81 118 THR A CA 1
ATOM 940 C C . THR A 1 118 ? 8.548 -4.457 -21.262 1.00 84.81 118 THR A C 1
ATOM 942 O O . THR A 1 118 ? 7.407 -4.151 -20.946 1.00 84.81 118 THR A O 1
ATOM 945 N N . ASN A 1 119 ? 8.839 -5.683 -21.705 1.00 79.69 119 ASN A N 1
ATOM 946 C CA . ASN A 1 119 ? 7.814 -6.726 -21.722 1.00 79.69 119 ASN A CA 1
ATOM 947 C C . ASN A 1 119 ? 7.322 -6.988 -20.280 1.00 79.69 119 ASN A C 1
ATOM 949 O O . ASN A 1 119 ? 8.127 -7.442 -1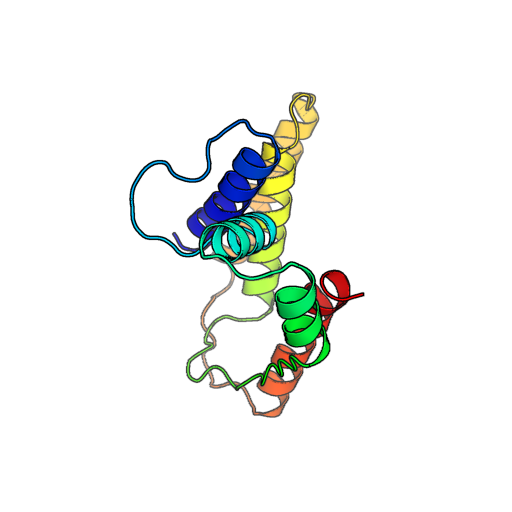9.453 1.00 79.69 119 ASN A O 1
ATOM 953 N N . PRO A 1 120 ? 6.041 -6.712 -19.961 1.00 71.94 120 PRO A N 1
ATOM 954 C CA . PRO A 1 120 ? 5.547 -6.815 -18.596 1.00 71.94 120 PRO A CA 1
ATOM 955 C C . PRO A 1 120 ? 5.386 -8.266 -18.146 1.00 71.94 120 PRO A C 1
ATOM 957 O O . PRO A 1 120 ? 5.419 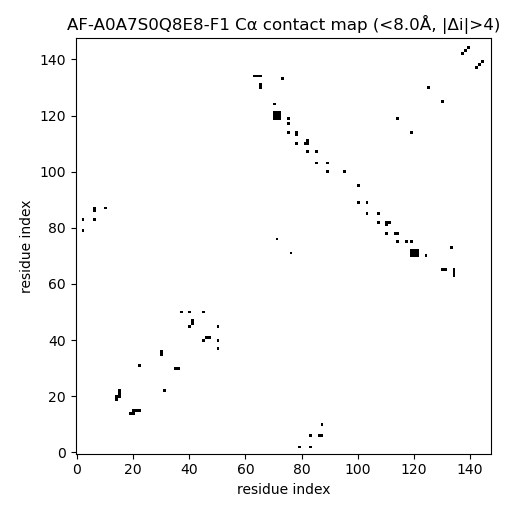-8.535 -16.947 1.00 71.94 120 PRO A O 1
ATOM 960 N N . VAL A 1 121 ? 5.252 -9.189 -19.103 1.00 77.62 121 VAL A N 1
ATOM 961 C CA . VAL A 1 121 ? 4.971 -10.603 -18.874 1.00 77.62 121 VAL A CA 1
ATOM 962 C C . VAL A 1 121 ? 6.272 -11.403 -18.862 1.00 77.62 121 VAL A C 1
ATOM 964 O O . VAL A 1 121 ? 7.081 -11.365 -19.795 1.00 77.62 121 VAL A O 1
ATOM 967 N N . ARG A 1 122 ? 6.484 -12.158 -17.786 1.00 72.31 122 ARG A N 1
ATOM 968 C CA . ARG A 1 122 ? 7.551 -13.155 -17.687 1.00 72.31 122 ARG A CA 1
ATOM 969 C C . ARG A 1 122 ? 7.322 -14.256 -18.728 1.00 72.31 122 ARG A C 1
ATOM 971 O O . ARG A 1 122 ? 6.225 -14.784 -18.849 1.00 72.31 122 ARG A O 1
ATOM 978 N N . ARG A 1 123 ? 8.381 -14.625 -19.456 1.00 73.50 123 ARG A N 1
ATOM 979 C CA . ARG A 1 123 ? 8.362 -15.740 -20.424 1.00 73.50 123 ARG A CA 1
ATOM 980 C C . ARG A 1 123 ? 8.454 -17.120 -19.761 1.00 73.50 123 ARG A C 1
ATOM 982 O O . ARG A 1 123 ? 8.070 -18.105 -20.372 1.00 73.50 123 ARG A O 1
ATOM 989 N N . HIS A 1 124 ? 8.952 -17.176 -18.526 1.00 76.19 124 HIS A N 1
ATOM 990 C CA . HIS A 1 124 ? 9.121 -18.400 -17.747 1.00 76.19 124 HIS A CA 1
ATOM 991 C C . HIS A 1 124 ? 8.509 -18.225 -16.359 1.00 76.19 124 HIS A C 1
ATOM 993 O O . HIS A 1 124 ? 8.503 -17.113 -15.818 1.00 76.19 124 HIS A O 1
ATOM 999 N N . LYS A 1 125 ? 8.006 -19.327 -15.795 1.00 76.44 125 LYS A N 1
ATOM 1000 C CA . LYS A 1 125 ? 7.503 -19.364 -14.422 1.00 76.44 125 LYS A CA 1
ATOM 1001 C C . LYS A 1 125 ? 8.650 -19.018 -13.452 1.00 76.44 125 LYS A C 1
ATOM 1003 O O . LYS A 1 125 ? 9.752 -19.529 -13.655 1.00 76.44 125 LYS A O 1
ATOM 1008 N N . PRO A 1 126 ? 8.431 -18.138 -12.458 1.00 76.94 126 PRO A N 1
ATOM 1009 C CA . PRO A 1 126 ? 9.431 -17.855 -11.432 1.00 76.94 126 PRO A CA 1
ATOM 1010 C C . PRO A 1 126 ? 9.774 -19.114 -10.625 1.00 76.94 126 PRO A C 1
ATOM 1012 O O . PRO A 1 126 ? 8.960 -20.033 -10.507 1.00 76.94 126 PRO A O 1
ATOM 1015 N N . THR A 1 127 ? 10.992 -19.158 -10.090 1.00 83.44 127 THR A N 1
ATOM 1016 C CA . THR A 1 127 ? 11.388 -20.195 -9.133 1.00 83.44 127 THR A CA 1
ATOM 1017 C C . THR A 1 127 ? 10.742 -19.923 -7.766 1.00 83.44 127 THR A C 1
ATOM 1019 O O . THR A 1 127 ? 10.392 -18.777 -7.475 1.00 83.44 127 THR A O 1
ATOM 1022 N N . PRO A 1 128 ? 10.610 -20.932 -6.886 1.00 84.31 128 PRO A N 1
ATOM 1023 C CA . PRO A 1 128 ? 10.140 -20.708 -5.514 1.00 84.31 128 PRO A CA 1
ATOM 1024 C C . PRO A 1 128 ? 10.961 -19.648 -4.757 1.00 84.31 128 PRO A C 1
ATOM 1026 O O . PRO A 1 128 ? 10.420 -18.868 -3.980 1.00 84.31 128 PRO A O 1
ATOM 1029 N N . GLU A 1 129 ? 12.265 -19.569 -5.028 1.00 85.12 129 GLU A N 1
ATOM 1030 C CA . GLU A 1 129 ? 13.164 -18.558 -4.459 1.00 85.12 129 GLU A CA 1
ATOM 1031 C C . GLU A 1 129 ? 12.831 -17.137 -4.942 1.00 85.12 129 GLU A C 1
ATOM 1033 O O . GLU A 1 129 ? 12.845 -16.190 -4.151 1.00 85.12 129 GLU A O 1
ATOM 1038 N N . ASP A 1 130 ? 12.497 -16.977 -6.228 1.00 80.19 130 ASP A N 1
ATOM 1039 C CA . ASP A 1 130 ? 12.048 -15.699 -6.788 1.00 80.19 130 ASP A CA 1
ATOM 1040 C C . ASP A 1 130 ? 10.723 -15.247 -6.160 1.00 80.19 130 ASP A C 1
ATOM 1042 O O . ASP A 1 130 ? 10.535 -14.054 -5.909 1.00 80.19 130 ASP A O 1
ATOM 1046 N N . GLU A 1 131 ? 9.803 -16.183 -5.912 1.00 80.44 131 GLU A N 1
ATOM 1047 C CA . GLU A 1 131 ? 8.518 -15.909 -5.262 1.00 80.44 131 GLU A CA 1
ATOM 1048 C C . GLU A 1 131 ? 8.703 -15.515 -3.793 1.00 80.44 131 GLU A C 1
ATOM 1050 O O . GLU A 1 131 ? 8.115 -14.527 -3.353 1.00 80.44 131 GLU A O 1
ATOM 1055 N N . ALA A 1 132 ? 9.577 -16.206 -3.055 1.00 83.94 132 ALA A N 1
ATOM 1056 C CA . ALA A 1 132 ? 9.915 -15.852 -1.677 1.00 83.94 132 ALA A CA 1
ATOM 1057 C C . ALA A 1 132 ? 10.557 -14.457 -1.586 1.00 83.94 132 ALA A C 1
ATOM 1059 O O . ALA A 1 132 ? 10.141 -13.626 -0.777 1.00 83.94 132 ALA A O 1
ATOM 1060 N N . ARG A 1 133 ? 11.522 -14.155 -2.467 1.00 82.88 133 ARG A N 1
ATOM 1061 C CA . ARG A 1 133 ? 12.159 -12.830 -2.541 1.00 82.88 133 ARG A CA 1
ATOM 1062 C C . ARG A 1 133 ? 11.153 -11.739 -2.904 1.00 82.88 133 ARG A C 1
ATOM 1064 O O . ARG A 1 133 ? 11.238 -10.626 -2.390 1.00 82.88 133 ARG A O 1
ATOM 1071 N N . TYR A 1 134 ? 10.206 -12.046 -3.787 1.00 79.38 134 TYR A N 1
ATOM 1072 C CA . TYR A 1 134 ? 9.127 -11.126 -4.117 1.00 79.38 134 TYR A CA 1
ATOM 1073 C C . TYR A 1 134 ? 8.209 -10.877 -2.912 1.00 79.38 134 TYR A C 1
ATOM 1075 O O . TYR A 1 134 ? 7.940 -9.720 -2.592 1.00 79.38 134 TYR A O 1
ATOM 1083 N N . GLY A 1 135 ? 7.786 -11.931 -2.210 1.00 81.94 135 GLY A N 1
ATOM 1084 C CA . GLY A 1 135 ? 6.995 -11.813 -0.985 1.00 81.94 135 GLY A CA 1
ATOM 1085 C C . GLY A 1 135 ? 7.672 -10.915 0.051 1.00 81.94 135 GLY A C 1
ATOM 1086 O O . GLY A 1 135 ? 7.049 -9.980 0.546 1.00 81.94 135 GLY A O 1
ATOM 1087 N N . LEU A 1 136 ? 8.973 -11.116 0.285 1.00 83.31 136 LEU A N 1
ATOM 1088 C CA . LEU A 1 136 ? 9.755 -10.282 1.200 1.00 83.31 136 LEU A CA 1
ATOM 1089 C C . LEU A 1 136 ? 9.798 -8.811 0.762 1.00 83.31 136 LEU A C 1
ATOM 1091 O O . LEU A 1 136 ? 9.616 -7.924 1.589 1.00 83.31 136 LEU A O 1
ATOM 1095 N N . SER A 1 137 ? 9.951 -8.540 -0.538 1.00 80.81 137 SER A N 1
ATOM 1096 C CA . SER A 1 137 ? 9.959 -7.155 -1.030 1.00 80.81 137 SER A CA 1
ATOM 1097 C C . SER A 1 137 ? 8.643 -6.415 -0.768 1.00 80.81 137 SER A C 1
ATOM 1099 O O . SER A 1 137 ? 8.662 -5.220 -0.502 1.00 80.81 137 SER A O 1
ATOM 1101 N N . VAL A 1 138 ? 7.498 -7.108 -0.771 1.00 79.25 138 VAL A N 1
ATOM 1102 C CA . VAL A 1 138 ? 6.206 -6.495 -0.409 1.00 79.25 138 VAL A CA 1
ATOM 1103 C C . VAL A 1 138 ? 6.175 -6.119 1.074 1.00 79.25 138 VAL A C 1
ATOM 1105 O O . VAL A 1 138 ? 5.625 -5.077 1.437 1.00 79.25 138 VAL A O 1
ATOM 1108 N N . VAL A 1 139 ? 6.777 -6.947 1.931 1.00 83.81 139 VAL A N 1
ATOM 1109 C CA . VAL A 1 139 ? 6.905 -6.647 3.360 1.00 83.81 139 VAL A CA 1
ATOM 1110 C C . VAL A 1 139 ? 7.764 -5.397 3.556 1.00 83.81 139 VAL A C 1
ATOM 1112 O O . VAL A 1 139 ? 7.308 -4.459 4.201 1.00 83.81 139 VAL A O 1
ATOM 1115 N N . GLU A 1 140 ? 8.948 -5.343 2.945 1.00 81.88 140 GLU A N 1
ATOM 1116 C CA . GLU A 1 140 ? 9.883 -4.211 3.054 1.00 81.88 140 GLU A CA 1
ATOM 1117 C C . GLU A 1 140 ? 9.312 -2.905 2.482 1.00 81.88 140 GLU A C 1
ATOM 1119 O O . GLU A 1 140 ? 9.384 -1.855 3.117 1.00 81.88 140 GLU A O 1
ATOM 1124 N N . GLU A 1 141 ? 8.738 -2.952 1.278 1.00 76.81 141 GLU A N 1
ATOM 1125 C CA . GLU A 1 141 ? 8.314 -1.751 0.550 1.00 76.81 141 GLU A CA 1
ATOM 1126 C C . GLU A 1 141 ? 6.965 -1.201 1.049 1.00 76.81 141 GLU A C 1
ATOM 1128 O O . GLU A 1 141 ? 6.647 -0.042 0.787 1.00 76.81 141 GLU A O 1
ATOM 1133 N N . SER A 1 142 ? 6.136 -2.010 1.723 1.00 78.44 142 SER A N 1
ATOM 1134 C CA . SER A 1 142 ? 4.780 -1.607 2.136 1.00 78.44 142 SER A CA 1
ATOM 1135 C C . SER A 1 142 ? 4.481 -1.851 3.612 1.00 78.44 142 SER A C 1
ATOM 1137 O O . SER A 1 142 ? 4.127 -0.907 4.317 1.00 78.44 142 SER A O 1
ATOM 1139 N N . LEU A 1 143 ? 4.592 -3.093 4.094 1.00 83.12 143 LEU A N 1
ATOM 1140 C CA . LEU A 1 143 ? 4.174 -3.412 5.465 1.00 83.12 143 LEU A CA 1
ATOM 1141 C C . LEU A 1 143 ? 5.089 -2.794 6.520 1.00 83.12 143 LEU A C 1
ATOM 1143 O O . LEU A 1 143 ? 4.581 -2.324 7.529 1.00 83.12 143 LEU A O 1
ATOM 1147 N N . TRP A 1 144 ? 6.395 -2.732 6.261 1.00 84.38 144 TRP A N 1
ATOM 1148 C CA . TRP A 1 144 ? 7.378 -2.146 7.174 1.00 84.38 144 TRP A CA 1
ATOM 1149 C C . TRP A 1 144 ? 7.135 -0.656 7.443 1.00 84.38 144 TRP A C 1
ATOM 1151 O O . TRP A 1 144 ? 7.459 -0.146 8.506 1.00 84.38 144 TRP A O 1
ATOM 1161 N N . ILE A 1 145 ? 6.557 0.059 6.475 1.00 79.31 145 ILE A N 1
ATOM 1162 C CA . ILE A 1 145 ? 6.195 1.475 6.627 1.00 79.31 145 ILE A CA 1
ATOM 1163 C C . ILE A 1 145 ? 4.824 1.614 7.309 1.00 79.31 145 ILE A C 1
ATOM 1165 O O . ILE A 1 145 ? 4.566 2.600 7.997 1.00 79.31 145 ILE A O 1
ATOM 1169 N N . ALA A 1 146 ? 3.921 0.657 7.085 1.00 79.75 146 ALA A N 1
ATOM 1170 C CA . ALA A 1 146 ? 2.535 0.729 7.537 1.00 79.75 146 ALA A CA 1
ATOM 1171 C C . ALA A 1 146 ? 2.316 0.221 8.972 1.00 79.75 146 ALA A C 1
ATOM 1173 O O . ALA A 1 146 ? 1.374 0.668 9.629 1.00 79.75 146 ALA A O 1
ATOM 1174 N N . LEU A 1 147 ? 3.142 -0.715 9.439 1.00 79.44 147 LEU A N 1
ATOM 1175 C CA . LEU A 1 147 ? 3.094 -1.286 10.781 1.00 79.44 147 LEU A CA 1
ATOM 1176 C C . LEU A 1 147 ? 4.323 -0.788 11.567 1.00 79.44 147 LEU A C 1
ATOM 1178 O O . LEU A 1 147 ? 5.436 -1.042 11.112 1.00 79.44 147 LEU A O 1
ATOM 1182 N N . PRO A 1 148 ? 4.136 -0.047 12.677 1.00 67.44 148 PRO A N 1
ATOM 1183 C CA . PRO A 1 148 ? 5.234 0.431 13.518 1.00 67.44 148 PRO A CA 1
ATOM 1184 C C . PRO A 1 148 ? 5.927 -0.686 14.308 1.00 67.44 148 PRO A C 1
ATOM 1186 O O . PRO A 1 148 ? 5.293 -1.743 14.539 1.00 67.44 148 PRO A O 1
#

Radius of gyration: 20.33 Å; Cα contacts (8 Å, |Δi|>4): 57; chains: 1; bounding box: 39×47×51 Å

Secondary st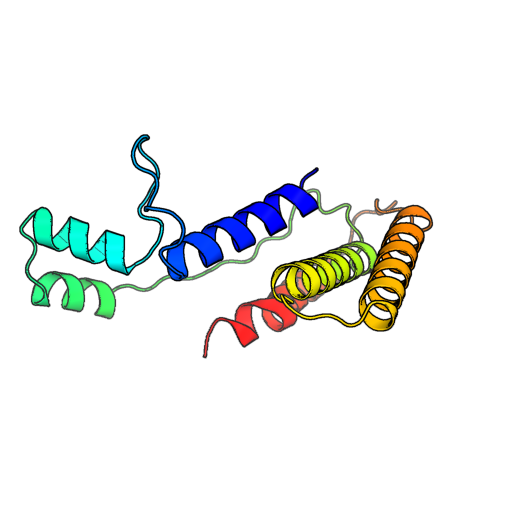ructure (DSSP, 8-state):
-HHHHHHHHHHHHHHHHTTSS-S-SSS----SSHHHHHHHHHHTT--HHHHHHHHHH----------TT--B-HHHHHHHHHHHHHHHHHHT-TT--HHHHHHHHHHHHHHHHHHHHS--B-SSPPPHHHHHHHHHHHIIIIIHHH--

pLDDT: mean 79.97, std 11.83, range [36.41, 94.44]

Foldseek 3Di:
DVLVVVLVVVVVLVCCVVVVDPPDPDDDDPDPDPVSVVVVCVVVPDDPVNVVVCVVPDDDDDDDDQDPAQQFDPLLVVLSVVLSVLVVCVVVPPDDDPVRVVVSVVVNVVSVVVNVPDDRGHPDDDDPVRSVVVSVVCCVVPVVVVPD

InterPro domains:
  IPR015813 Pyruvate/Phosphoenolpyruvate kinase-like domain superfamily [SSF51621] (1-148)
  IPR018129 Phosphoenolpyruvate carboxylase, Lys active site [PS00781] (63-74)
  IPR021135 Phosphoenolpyruvate carboxylase [PF00311] (1-148)
  IPR021135 Phosphoenolpyruvate carboxylase [PR00150] (62-75)
  IPR021135 Phosphoenolpyruvate carboxylase [PR00150] (116-132)
  IPR021135 Phosphoenolpyruvate carboxylase [PTHR30523] (1-148)

Mean predicted aligned error: 8.95 Å

Sequence (148 aa):
ANLVERNHRVRRWREYKRGERPAAAGGGGPSQTLEDCFRELLARGFTAEQVRSALVSQNTELIFTAHPTQAARRSVLTKQAEVSALLEQHDSSMQLMPMQKNERLYQLQACLLSIWRTNPVRRHKPTPEDEARYGLSVVEESLWIALP

Solvent-accessible surface area (backbone atoms only — not comparable to full-atom values): 9106 Å² total; per-residue (Å²): 112,69,70,59,53,53,50,49,52,53,49,53,53,51,36,38,76,68,66,79,35,75,76,78,87,75,75,98,66,77,63,92,42,72,66,53,43,51,52,51,43,45,74,73,69,50,51,74,66,58,55,50,53,52,58,74,71,59,81,86,85,88,83,88,70,81,63,96,74,70,38,65,39,68,73,46,53,54,44,52,51,51,50,48,53,55,50,51,54,55,75,70,46,92,77,66,55,72,69,58,49,51,52,51,52,50,52,48,49,51,45,52,49,52,48,71,76,38,82,52,62,56,93,63,85,77,51,74,66,56,45,51,55,48,54,51,48,51,40,64,78,46,47,59,78,73,49,134

Nearest PDB structures (foldseek):
  8ojz-assembly1_A-2  TM=9.078E-01  e=9.998E-04  Arabidopsis thaliana
  6v3o-assembly2_G  TM=8.215E-01  e=4.810E-04  Zea mays
  6vli-assembly1_D  TM=2.702E-01  e=5.755E+00  Eganvirus ev186
  7tgh-assembly1_T4  TM=2.720E-01  e=5.415E+00  Tetrahymena thermophila

Organism: NCBI:txid233186